Protein AF-A0A9D4DW93-F1 (afdb_monomer_lite)

Foldseek 3Di:
DPPPPPPDLVVVQDPVRLVCLQLLAQDDLLVSQDDPPPPQPQPFDDDPPDTDTDRDDDDRGDDQALVSVVNSLVSSLSSHCVNVVVLNVLSVLLNVVLVVCRVPPNCSVQVVNVVSNVVSVDVDRSNPPPPVCVCVSPDD

Sequence (140 aa):
MKVGLFSTVHTLIDLKMRKAMLNKEYIDLSRLIFDHQTTETTVIKHSENQTTTSLKKSAPKSITNIITWCRAFQRFADVYVSKYPEEASDLFHYMSIIEDLAQNSPNWVTYDIKFRQLKAQQPLDWGTPSHRDIPVLLSN

Secondary structure (DSSP, 8-state):
--------HHHHS-HHHHHHHHTT----GGGG---TT-----EEEEETTEEEEE---PPPP---SHHHHHHHHHHHHHHHHTT-GGGHHHHHHHHHHHHHHHHH-TTHHHHHHHHHHHHHHS---TT---TTTHHHHH--

pLDDT: mean 75.15, std 20.96, range [33.38, 95.75]

Radius of gyration: 18.22 Å; chains: 1; bounding box: 45×38×54 Å

Structure (mmCIF, N/CA/C/O backbone):
data_AF-A0A9D4DW93-F1
#
_entry.id   AF-A0A9D4DW93-F1
#
loop_
_atom_site.group_PDB
_atom_site.id
_atom_site.type_symbol
_atom_site.label_atom_id
_atom_site.label_alt_id
_atom_site.label_comp_id
_atom_site.label_asym_id
_atom_site.label_entity_id
_atom_site.label_seq_id
_atom_site.pdbx_PDB_ins_code
_atom_site.Cartn_x
_atom_site.Cartn_y
_atom_site.Cartn_z
_atom_site.occupancy
_atom_site.B_iso_or_equiv
_atom_site.auth_seq_id
_atom_site.auth_comp_id
_atom_site.auth_asym_id
_atom_site.auth_atom_id
_atom_site.pdbx_PDB_model_num
ATOM 1 N N . MET A 1 1 ? 6.330 -26.781 23.992 1.00 34.78 1 MET A N 1
ATOM 2 C CA . MET A 1 1 ? 6.596 -26.016 22.752 1.00 34.78 1 MET A CA 1
ATOM 3 C C . MET A 1 1 ? 6.343 -24.543 23.033 1.00 34.78 1 MET A C 1
ATOM 5 O O . MET A 1 1 ? 5.226 -24.204 23.397 1.00 34.78 1 MET A O 1
ATOM 9 N N . LYS A 1 2 ? 7.358 -23.676 22.933 1.00 33.38 2 LYS A N 1
ATOM 10 C CA . LYS A 1 2 ? 7.131 -22.224 22.896 1.00 33.38 2 LYS A CA 1
ATOM 11 C C . LYS A 1 2 ? 6.606 -21.904 21.499 1.00 33.38 2 LYS A C 1
ATOM 13 O O . LYS A 1 2 ? 7.378 -21.919 20.547 1.00 33.38 2 LYS A O 1
ATOM 18 N N . VAL A 1 3 ? 5.301 -21.687 21.373 1.00 37.50 3 VAL A N 1
ATOM 19 C CA . VAL A 1 3 ? 4.747 -20.968 20.221 1.00 37.50 3 VAL A CA 1
ATOM 20 C C . VAL A 1 3 ? 5.415 -19.597 20.223 1.00 37.50 3 VAL A C 1
ATOM 22 O O . VAL A 1 3 ? 5.209 -18.806 21.142 1.00 37.50 3 VAL A O 1
ATOM 25 N N . GLY A 1 4 ? 6.322 -19.365 19.273 1.00 39.06 4 GLY A N 1
ATOM 26 C CA . GLY A 1 4 ? 6.885 -18.038 19.064 1.00 39.06 4 GLY A CA 1
ATOM 27 C C . GLY A 1 4 ? 5.729 -17.079 18.813 1.00 39.06 4 GLY A C 1
ATOM 28 O O . GLY A 1 4 ? 4.829 -17.409 18.044 1.00 39.06 4 GLY A O 1
ATOM 29 N N . LEU A 1 5 ? 5.720 -15.935 19.502 1.00 41.41 5 LEU A N 1
ATOM 30 C CA . LEU A 1 5 ? 4.783 -14.854 19.216 1.00 41.41 5 LEU A CA 1
ATOM 31 C C . LEU A 1 5 ? 4.874 -14.562 17.713 1.00 41.41 5 LEU A C 1
ATOM 33 O O . LEU A 1 5 ? 5.859 -13.983 17.254 1.00 41.41 5 LEU A O 1
ATOM 37 N N . PHE A 1 6 ? 3.860 -14.950 16.940 1.00 42.00 6 PHE A N 1
ATOM 38 C CA . PHE A 1 6 ? 3.610 -14.290 15.672 1.00 42.00 6 PHE A CA 1
ATOM 39 C C . PHE A 1 6 ? 3.275 -12.855 16.057 1.00 42.00 6 PHE A C 1
ATOM 41 O O . PHE A 1 6 ? 2.189 -12.581 16.558 1.00 42.00 6 PHE A O 1
ATOM 48 N N . SER A 1 7 ? 4.258 -11.961 15.954 1.00 48.31 7 SER A N 1
ATOM 49 C CA . SER A 1 7 ? 4.032 -10.532 16.121 1.00 48.31 7 SER A CA 1
ATOM 50 C C . SER A 1 7 ? 2.917 -10.151 15.156 1.00 48.31 7 SER A C 1
ATOM 52 O O . SER A 1 7 ? 3.135 -10.155 13.945 1.00 48.31 7 SER A O 1
ATOM 54 N N . THR A 1 8 ? 1.718 -9.879 15.674 1.00 57.94 8 THR A N 1
ATOM 55 C CA . THR A 1 8 ? 0.597 -9.400 14.867 1.00 57.94 8 THR A CA 1
ATOM 56 C C . THR A 1 8 ? 1.090 -8.191 14.083 1.00 57.94 8 THR A C 1
ATOM 58 O O . THR A 1 8 ? 1.694 -7.299 14.669 1.00 57.94 8 THR A O 1
ATOM 61 N N . VAL A 1 9 ? 0.875 -8.144 12.768 1.00 60.12 9 VAL A N 1
ATOM 62 C CA . VAL A 1 9 ? 1.380 -7.069 11.888 1.00 60.12 9 VAL A CA 1
ATOM 63 C C . VAL A 1 9 ? 1.079 -5.677 12.459 1.00 60.12 9 VAL A C 1
ATOM 65 O O . VAL A 1 9 ? 1.900 -4.762 12.371 1.00 60.12 9 VAL A O 1
ATOM 68 N N . HIS A 1 10 ? -0.058 -5.542 13.143 1.00 59.75 10 HIS A N 1
ATOM 69 C CA . HIS A 1 10 ? -0.460 -4.332 13.841 1.00 59.75 10 HIS A CA 1
ATOM 70 C C . HIS A 1 10 ? 0.558 -3.824 14.877 1.00 59.75 10 HIS A C 1
ATOM 72 O O . HIS A 1 10 ? 0.677 -2.612 15.007 1.00 59.75 10 HIS A O 1
ATOM 78 N N . THR A 1 11 ? 1.307 -4.668 15.598 1.00 65.12 11 THR A N 1
ATOM 79 C CA . THR A 1 11 ? 2.261 -4.210 16.634 1.00 65.12 11 THR A CA 1
ATOM 80 C C . THR A 1 11 ? 3.521 -3.570 16.055 1.00 65.12 11 THR A C 1
ATOM 82 O O . THR A 1 11 ? 4.150 -2.768 16.739 1.00 65.12 11 THR A O 1
ATOM 85 N N . LEU A 1 12 ? 3.867 -3.880 14.802 1.00 69.44 12 LEU A N 1
ATOM 86 C CA . LEU A 1 12 ? 5.049 -3.344 14.112 1.00 69.44 12 LEU A CA 1
ATOM 87 C C . LEU A 1 12 ? 4.781 -1.999 13.426 1.00 69.44 12 LEU A C 1
ATOM 89 O O . LEU A 1 12 ? 5.710 -1.263 13.104 1.00 69.44 12 LEU A O 1
ATOM 93 N N . ILE A 1 13 ? 3.509 -1.673 13.195 1.00 79.50 13 ILE A N 1
ATOM 94 C CA . ILE A 1 13 ? 3.080 -0.423 12.569 1.00 79.50 13 ILE A CA 1
ATOM 95 C C . ILE A 1 13 ? 2.667 0.542 13.678 1.00 79.50 13 ILE A C 1
ATOM 97 O O . ILE A 1 13 ? 1.767 0.235 14.457 1.00 79.50 13 ILE A O 1
ATOM 101 N N . ASP A 1 14 ? 3.290 1.719 13.755 1.00 82.25 14 ASP A N 1
ATOM 102 C CA . ASP A 1 14 ? 2.968 2.700 14.793 1.00 82.25 14 ASP A CA 1
ATOM 103 C C . ASP A 1 14 ? 1.507 3.193 14.715 1.00 82.25 14 ASP A C 1
ATOM 105 O O . ASP A 1 14 ? 0.857 3.175 13.666 1.00 82.25 14 ASP A O 1
ATOM 109 N N . LEU A 1 15 ? 0.962 3.650 15.850 1.00 83.06 15 LEU A N 1
ATOM 110 C CA . LEU A 1 15 ? -0.451 4.030 15.955 1.00 83.06 15 LEU A CA 1
ATOM 111 C C . LEU A 1 15 ? -0.840 5.162 14.990 1.00 83.06 15 LEU A C 1
ATOM 113 O O . LEU A 1 15 ? -1.970 5.176 14.499 1.00 83.06 15 LEU A O 1
ATOM 117 N N . LYS A 1 16 ? 0.068 6.109 14.722 1.00 87.06 16 LYS A N 1
ATOM 118 C CA . LYS A 1 16 ? -0.199 7.227 13.809 1.00 87.06 16 LYS A CA 1
ATOM 119 C C . LYS A 1 16 ? -0.359 6.704 12.384 1.00 87.06 16 LYS A C 1
ATOM 121 O O . LYS A 1 16 ? -1.315 7.078 11.712 1.00 87.06 16 LYS A O 1
ATOM 126 N N . MET A 1 17 ? 0.525 5.805 11.963 1.00 86.88 17 MET A N 1
ATOM 127 C CA . MET A 1 17 ? 0.455 5.156 10.659 1.00 86.88 17 MET A CA 1
ATOM 128 C C . MET A 1 17 ? -0.835 4.348 10.487 1.00 86.88 17 MET A C 1
ATOM 130 O O . MET A 1 17 ? -1.513 4.494 9.473 1.00 86.88 17 MET A O 1
ATOM 134 N N . ARG A 1 18 ? -1.225 3.550 11.491 1.00 89.38 18 ARG A N 1
ATOM 135 C CA . ARG A 1 18 ? -2.485 2.787 11.429 1.00 89.38 18 ARG A CA 1
ATOM 136 C C . ARG A 1 18 ? -3.696 3.707 11.280 1.00 89.38 18 ARG A C 1
ATOM 138 O O . ARG A 1 18 ? -4.556 3.445 10.451 1.00 89.38 18 ARG A O 1
ATOM 145 N N . LYS A 1 19 ? -3.755 4.808 12.039 1.00 91.69 19 LYS A N 1
ATOM 146 C CA . LYS A 1 19 ? -4.846 5.791 11.913 1.00 91.69 19 LYS A CA 1
ATOM 147 C C . LYS A 1 19 ? -4.928 6.376 10.503 1.00 91.69 19 LYS A C 1
ATOM 149 O O . LYS A 1 19 ? -6.023 6.452 9.963 1.00 91.69 19 LYS A O 1
ATOM 154 N N . ALA A 1 20 ? -3.791 6.720 9.904 1.00 91.62 20 ALA A N 1
ATOM 155 C CA . ALA A 1 20 ? -3.742 7.250 8.546 1.00 91.62 20 ALA A CA 1
ATOM 156 C C . ALA A 1 20 ? -4.261 6.228 7.508 1.00 91.62 20 ALA A C 1
ATOM 158 O O . ALA A 1 20 ? -5.113 6.568 6.689 1.00 91.62 20 ALA A O 1
ATOM 159 N N . MET A 1 21 ? -3.862 4.949 7.614 1.00 93.19 21 MET A N 1
ATOM 160 C CA . MET A 1 21 ? -4.407 3.861 6.777 1.00 93.19 21 MET A CA 1
ATOM 161 C C . MET A 1 21 ? -5.933 3.761 6.890 1.00 93.19 21 MET A C 1
ATOM 163 O O . MET A 1 21 ? -6.641 3.704 5.888 1.00 93.19 21 MET A O 1
ATOM 167 N N . LEU A 1 22 ? -6.440 3.782 8.125 1.00 93.25 22 LEU A N 1
ATOM 168 C CA . LEU A 1 22 ? -7.868 3.683 8.423 1.00 93.25 22 LEU A CA 1
ATOM 169 C C . LEU A 1 22 ? -8.661 4.945 8.059 1.00 93.25 22 LEU A C 1
ATOM 171 O O . LEU A 1 22 ? -9.888 4.896 8.020 1.00 93.25 22 LEU A O 1
ATOM 175 N N . ASN A 1 23 ? -7.992 6.068 7.809 1.00 94.06 23 ASN A N 1
ATOM 176 C CA . ASN A 1 23 ? -8.601 7.311 7.336 1.00 94.06 23 ASN A CA 1
ATOM 177 C C . ASN A 1 23 ? -8.531 7.454 5.809 1.00 94.06 23 ASN A C 1
ATOM 179 O O . ASN A 1 23 ? -8.864 8.514 5.290 1.00 94.06 23 ASN A O 1
ATOM 183 N N . LYS A 1 24 ? -8.120 6.395 5.095 1.00 91.50 24 LYS A N 1
ATOM 184 C CA . LYS A 1 24 ? -7.928 6.389 3.636 1.00 91.50 24 LYS A CA 1
ATOM 185 C C . LYS A 1 24 ? -6.911 7.441 3.156 1.00 91.50 24 LYS A C 1
ATOM 187 O O . LYS A 1 24 ? -6.960 7.873 2.010 1.00 91.50 24 LYS A O 1
ATOM 192 N N . GLU A 1 25 ? -5.967 7.832 4.015 1.00 93.19 25 GLU A N 1
ATOM 193 C CA . GLU A 1 25 ? -4.865 8.717 3.635 1.00 93.19 25 GLU A CA 1
ATOM 194 C C . GLU A 1 25 ? -3.841 7.965 2.773 1.00 93.19 25 GLU A C 1
ATOM 196 O O . GLU A 1 25 ? -3.670 6.747 2.884 1.00 93.19 25 GLU A O 1
ATOM 201 N N . TYR A 1 26 ? -3.104 8.699 1.936 1.00 93.38 26 TYR A N 1
ATOM 202 C CA . TYR A 1 26 ? -2.004 8.110 1.182 1.00 93.38 26 TYR A CA 1
ATOM 203 C C . TYR A 1 26 ? -0.873 7.679 2.125 1.00 93.38 26 TYR A C 1
ATOM 205 O O . TYR A 1 26 ? -0.310 8.489 2.864 1.00 93.38 26 TYR A O 1
ATOM 213 N N . ILE A 1 27 ? -0.490 6.404 2.036 1.00 92.56 27 ILE A N 1
ATOM 214 C CA . ILE A 1 27 ? 0.628 5.825 2.783 1.00 92.56 27 ILE A CA 1
ATOM 215 C C . ILE A 1 27 ? 1.712 5.379 1.816 1.00 92.56 27 ILE A C 1
ATOM 217 O O . ILE A 1 27 ? 1.459 4.609 0.894 1.00 92.56 27 ILE A O 1
ATOM 221 N N . ASP A 1 28 ? 2.950 5.795 2.056 1.00 91.50 28 ASP A N 1
ATOM 222 C CA . ASP A 1 28 ? 4.091 5.208 1.361 1.00 91.50 28 ASP A CA 1
ATOM 223 C C . ASP A 1 28 ? 4.351 3.782 1.883 1.00 91.50 28 ASP A C 1
ATOM 225 O O . ASP A 1 28 ? 4.782 3.594 3.025 1.00 91.50 28 ASP A O 1
ATOM 229 N N . LEU A 1 29 ? 4.092 2.777 1.036 1.00 92.31 29 LEU A N 1
ATOM 230 C CA . LEU A 1 29 ? 4.271 1.354 1.349 1.00 92.31 29 LEU A CA 1
ATOM 231 C C . LEU A 1 29 ? 5.722 1.004 1.691 1.00 92.31 29 LEU A C 1
ATOM 233 O O . LEU A 1 29 ? 5.961 0.029 2.403 1.00 92.31 29 LEU A O 1
ATOM 237 N N . SER A 1 30 ? 6.695 1.810 1.260 1.00 89.19 30 SER A N 1
ATOM 238 C CA . SER A 1 30 ? 8.097 1.614 1.620 1.00 89.19 30 SER A CA 1
ATOM 239 C C . SER A 1 30 ? 8.331 1.621 3.138 1.00 89.19 30 SER A C 1
ATOM 241 O O . SER A 1 30 ? 9.191 0.908 3.663 1.00 89.19 30 SER A O 1
ATOM 243 N N . ARG A 1 31 ? 7.484 2.361 3.868 1.00 87.50 31 ARG A N 1
ATOM 244 C CA . ARG A 1 31 ? 7.494 2.477 5.332 1.00 87.50 31 ARG A CA 1
ATOM 245 C C . ARG A 1 31 ? 6.971 1.226 6.032 1.00 87.50 31 ARG A C 1
ATOM 247 O O . ARG A 1 31 ? 7.102 1.116 7.246 1.00 87.50 31 ARG A O 1
ATOM 254 N N . LEU A 1 32 ? 6.390 0.295 5.279 1.00 88.69 32 LEU A N 1
ATOM 255 C CA . LEU A 1 32 ? 5.866 -0.977 5.770 1.00 88.69 32 LEU A CA 1
ATOM 256 C C . LEU A 1 32 ? 6.813 -2.137 5.476 1.00 88.69 32 LEU A C 1
ATOM 258 O O . LEU A 1 32 ? 6.424 -3.289 5.651 1.00 88.69 32 LEU A O 1
ATOM 262 N N . ILE A 1 33 ? 8.046 -1.875 5.030 1.00 86.06 33 ILE A N 1
ATOM 263 C CA . ILE A 1 33 ? 9.057 -2.904 4.773 1.00 86.06 33 ILE A CA 1
ATOM 264 C C . ILE A 1 33 ? 9.876 -3.161 6.051 1.00 86.06 33 ILE A C 1
ATOM 266 O O . ILE A 1 33 ? 10.968 -2.632 6.254 1.00 86.06 33 ILE A O 1
ATOM 270 N N . PHE A 1 34 ? 9.372 -4.033 6.920 1.00 77.25 34 PHE A N 1
ATOM 271 C CA . PHE A 1 34 ? 10.129 -4.561 8.059 1.00 77.25 34 PHE A CA 1
ATOM 272 C C . PHE A 1 34 ? 11.051 -5.694 7.603 1.00 77.25 34 PHE A C 1
ATOM 274 O O . PHE A 1 34 ? 10.569 -6.647 6.981 1.00 77.25 34 PHE A O 1
ATOM 281 N N . ASP A 1 35 ? 12.346 -5.611 7.928 1.00 60.44 35 ASP A N 1
ATOM 282 C CA . ASP A 1 35 ? 13.186 -6.813 7.928 1.00 60.44 35 ASP A CA 1
ATOM 283 C C . ASP A 1 35 ? 12.948 -7.566 9.229 1.00 60.44 35 ASP A C 1
ATOM 285 O O . ASP A 1 35 ? 12.853 -6.954 10.296 1.00 60.44 35 ASP A O 1
ATOM 289 N N . HIS A 1 36 ? 12.962 -8.895 9.154 1.00 50.09 36 HIS A N 1
ATOM 290 C CA . HIS A 1 36 ? 13.037 -9.768 10.331 1.00 50.09 36 HIS A CA 1
ATOM 291 C C . HIS A 1 36 ? 14.280 -9.484 11.204 1.00 50.09 36 HIS A C 1
ATOM 293 O O . HIS A 1 36 ? 14.336 -9.915 12.350 1.00 50.09 36 HIS A O 1
ATOM 299 N N . GLN A 1 37 ? 15.257 -8.751 10.654 1.00 42.00 37 GLN A N 1
ATOM 300 C CA . GLN A 1 37 ? 16.484 -8.280 11.297 1.00 42.00 37 GLN A CA 1
ATOM 301 C C . GLN A 1 37 ? 16.488 -6.768 11.551 1.00 42.00 37 GLN A C 1
ATOM 303 O O . GLN A 1 37 ? 17.554 -6.170 11.671 1.00 42.00 37 GLN A O 1
ATOM 308 N N . THR A 1 38 ? 15.328 -6.113 11.646 1.00 45.53 38 THR A N 1
ATOM 309 C CA . THR A 1 38 ? 15.300 -4.748 12.192 1.00 45.53 38 THR A CA 1
ATOM 310 C C . THR A 1 38 ? 15.487 -4.842 13.707 1.00 45.53 38 THR A C 1
ATOM 312 O O . THR A 1 38 ? 14.595 -4.536 14.488 1.00 45.53 38 THR A O 1
ATOM 315 N N . THR A 1 39 ? 16.653 -5.328 14.137 1.00 40.66 39 THR A N 1
ATOM 316 C CA . THR A 1 39 ? 17.196 -4.991 15.440 1.00 40.66 39 THR A CA 1
ATOM 317 C C . THR A 1 39 ? 17.325 -3.483 15.418 1.00 40.66 39 THR A C 1
ATOM 319 O O . THR A 1 39 ? 18.185 -2.942 14.715 1.00 40.66 39 THR A O 1
ATOM 322 N N . GLU A 1 40 ? 16.427 -2.798 16.121 1.00 44.12 40 GLU A N 1
ATOM 323 C CA . GLU A 1 40 ? 16.665 -1.437 16.568 1.00 44.12 40 GLU A CA 1
ATOM 324 C C . GLU A 1 40 ? 18.102 -1.407 17.080 1.00 44.12 40 GLU A C 1
ATOM 326 O O . GLU A 1 40 ? 18.425 -2.019 18.096 1.00 44.12 40 GLU A O 1
ATOM 331 N N . THR A 1 41 ? 19.019 -0.810 16.319 1.00 42.56 41 THR A N 1
ATOM 332 C CA . THR A 1 41 ? 20.389 -0.687 16.793 1.00 42.56 41 THR A CA 1
ATOM 333 C C . THR A 1 41 ? 20.328 0.397 17.848 1.00 42.56 41 THR A C 1
ATOM 335 O O . THR A 1 41 ? 20.392 1.588 17.538 1.00 42.56 41 THR A O 1
ATOM 338 N N . THR A 1 42 ? 20.090 -0.007 19.093 1.00 41.50 42 THR A N 1
ATOM 339 C CA . THR A 1 42 ? 20.123 0.879 20.244 1.00 41.50 42 THR A CA 1
ATOM 340 C C . THR A 1 42 ? 21.555 1.379 20.358 1.00 41.50 42 THR A C 1
ATOM 342 O O . THR A 1 42 ? 22.440 0.694 20.861 1.00 41.50 42 THR A O 1
ATOM 345 N N . VAL A 1 43 ? 21.822 2.572 19.829 1.00 44.25 43 VAL A N 1
ATOM 346 C CA . VAL A 1 43 ? 23.091 3.244 20.086 1.00 44.25 43 VAL A CA 1
ATOM 347 C C . VAL A 1 43 ? 22.996 3.790 21.503 1.00 44.25 43 VAL A C 1
ATOM 349 O O . VAL A 1 43 ? 22.442 4.866 21.724 1.00 44.25 43 VAL A O 1
ATOM 352 N N . ILE A 1 44 ? 23.491 3.022 22.470 1.00 45.59 44 ILE A N 1
ATOM 353 C CA . ILE A 1 44 ? 23.658 3.494 23.842 1.00 45.59 44 ILE A CA 1
ATOM 354 C C . ILE A 1 44 ? 24.863 4.434 23.827 1.00 45.59 44 ILE A C 1
ATOM 356 O O . ILE A 1 44 ? 26.009 3.997 23.746 1.00 45.59 44 ILE A O 1
ATOM 360 N N . LYS A 1 45 ? 24.613 5.745 23.854 1.00 45.84 45 LYS A N 1
ATOM 361 C CA . LYS A 1 45 ? 25.661 6.719 24.163 1.00 45.84 45 LYS A CA 1
ATOM 362 C C . LYS A 1 45 ? 25.752 6.829 25.680 1.00 45.84 45 LYS A C 1
ATOM 364 O O . LYS A 1 45 ? 24.868 7.409 26.304 1.00 45.84 45 LYS A O 1
ATOM 369 N N . HIS A 1 46 ? 26.810 6.275 26.261 1.00 41.97 46 HIS A N 1
ATOM 370 C CA . HIS A 1 46 ? 27.170 6.572 27.642 1.00 41.97 46 HIS A CA 1
ATOM 371 C C . HIS A 1 46 ? 27.896 7.919 27.685 1.00 41.97 46 HIS A C 1
ATOM 373 O O . HIS A 1 46 ? 28.991 8.059 27.149 1.00 41.97 46 HIS A O 1
ATOM 379 N N . SER A 1 47 ? 27.262 8.911 28.308 1.00 47.47 47 SE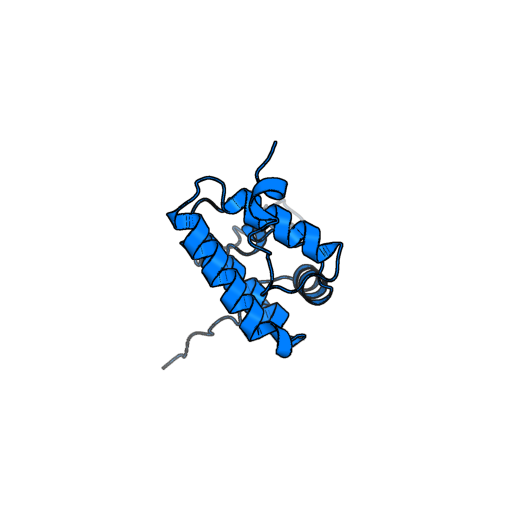R A N 1
ATOM 380 C CA . SER A 1 47 ? 27.906 10.128 28.805 1.00 47.47 47 SER A CA 1
ATOM 381 C C . SER A 1 47 ? 27.703 10.141 30.314 1.00 47.47 47 SER A C 1
ATOM 383 O O . SER A 1 47 ? 26.616 9.779 30.765 1.00 47.47 47 SER A O 1
ATOM 385 N N . GLU A 1 48 ? 28.720 10.549 31.075 1.00 53.84 48 GLU A N 1
ATOM 386 C CA . GLU A 1 48 ? 28.896 10.314 32.524 1.00 53.84 48 GLU A CA 1
ATOM 387 C C . GLU A 1 48 ? 27.736 10.692 33.465 1.00 53.84 48 GLU A C 1
ATOM 389 O O . GLU A 1 48 ? 27.833 10.383 34.640 1.00 53.84 48 GLU A O 1
ATOM 394 N N . ASN A 1 49 ? 26.618 11.268 33.007 1.00 51.22 49 ASN A N 1
ATOM 395 C CA . ASN A 1 49 ? 25.434 11.477 33.849 1.00 51.22 49 ASN A CA 1
ATOM 396 C C . ASN A 1 49 ? 24.064 11.352 33.151 1.00 51.22 49 ASN A C 1
ATOM 398 O O . ASN A 1 49 ? 23.052 11.634 33.788 1.00 51.22 49 ASN A O 1
ATOM 402 N N . GLN A 1 50 ? 23.968 10.936 31.879 1.00 45.25 50 GLN A N 1
ATOM 403 C CA . GLN A 1 50 ? 22.666 10.772 31.204 1.00 45.25 50 GLN A CA 1
ATOM 404 C C . GLN A 1 50 ? 22.708 9.666 30.141 1.00 45.25 50 GLN A C 1
ATOM 406 O O . GLN A 1 50 ? 23.504 9.715 29.204 1.00 45.25 50 GLN A O 1
ATOM 411 N N . THR A 1 51 ? 21.805 8.686 30.257 1.00 40.53 51 THR A N 1
ATOM 412 C CA . THR A 1 51 ? 21.555 7.696 29.197 1.00 40.53 51 THR A CA 1
ATOM 413 C C . THR A 1 51 ? 20.510 8.275 28.252 1.00 40.53 51 THR A C 1
ATOM 415 O O . THR A 1 51 ? 19.360 8.453 28.643 1.00 40.53 51 THR A O 1
ATOM 418 N N . THR A 1 52 ? 20.892 8.581 27.012 1.00 41.44 52 THR A N 1
ATOM 419 C CA . THR A 1 52 ? 19.942 9.007 25.973 1.00 41.44 52 THR A CA 1
ATOM 420 C C . THR A 1 52 ? 19.805 7.905 24.927 1.00 41.44 52 THR A C 1
ATOM 422 O O . THR A 1 52 ? 20.742 7.588 24.195 1.00 41.44 52 THR A O 1
ATOM 425 N N . THR A 1 53 ? 18.629 7.284 24.860 1.00 39.94 53 THR A N 1
ATOM 426 C CA . THR A 1 53 ? 18.261 6.330 23.810 1.00 39.94 53 THR A CA 1
ATOM 427 C C . THR A 1 53 ? 17.741 7.100 22.601 1.00 39.94 53 THR A C 1
ATOM 429 O O . THR A 1 53 ? 16.693 7.736 22.651 1.00 39.94 53 THR A O 1
ATOM 432 N N . SER A 1 54 ? 18.478 7.063 21.491 1.00 43.44 54 SER A N 1
ATOM 433 C CA . SER A 1 54 ? 18.011 7.597 20.207 1.00 43.44 54 SER A CA 1
ATOM 434 C C . SER A 1 54 ? 17.785 6.459 19.222 1.00 43.44 54 SER A C 1
ATOM 436 O O . SER A 1 54 ? 18.728 5.789 18.803 1.00 43.44 54 SER A O 1
ATOM 438 N N . LEU A 1 55 ? 16.525 6.262 18.833 1.00 43.91 55 LEU A N 1
ATOM 439 C CA . LEU A 1 55 ? 16.136 5.379 17.737 1.00 43.91 55 LEU A CA 1
ATOM 440 C C . LEU A 1 55 ? 16.631 5.995 16.422 1.00 43.91 55 LEU A C 1
ATOM 442 O O . LEU A 1 55 ? 16.125 7.028 15.975 1.00 43.91 55 LEU A O 1
ATOM 446 N N . LYS A 1 56 ? 17.642 5.387 15.792 1.00 43.22 56 LYS A N 1
ATOM 447 C CA . LYS A 1 56 ? 18.042 5.772 14.433 1.00 43.22 56 LYS A CA 1
ATOM 448 C C . LYS A 1 56 ? 16.942 5.333 13.470 1.00 43.22 56 LYS A C 1
ATOM 450 O O . LYS A 1 56 ? 16.695 4.141 13.316 1.00 43.22 56 LYS A O 1
ATOM 455 N N . LYS A 1 57 ? 16.301 6.296 12.802 1.00 47.44 57 LYS A N 1
ATOM 456 C CA . LYS A 1 57 ? 15.432 6.015 11.654 1.00 47.44 57 LYS A CA 1
ATOM 457 C C . LYS A 1 57 ? 16.287 5.338 10.583 1.00 47.44 57 LYS A C 1
ATOM 459 O O . LYS A 1 57 ? 17.229 5.951 10.085 1.00 47.44 57 LYS A O 1
ATOM 464 N N . SER A 1 58 ? 15.991 4.079 10.266 1.00 54.59 58 SER A N 1
ATOM 465 C CA . SER A 1 58 ? 16.579 3.413 9.105 1.00 54.59 58 SER A CA 1
ATOM 466 C C . SER A 1 58 ? 16.298 4.246 7.856 1.00 54.59 58 SER A C 1
ATOM 468 O O . SER A 1 58 ? 15.223 4.845 7.748 1.00 54.59 58 SER A O 1
ATOM 470 N N . ALA A 1 59 ? 17.252 4.289 6.925 1.00 54.59 59 ALA A N 1
ATOM 471 C CA . ALA A 1 59 ? 17.050 4.943 5.637 1.00 54.59 59 ALA A CA 1
ATOM 472 C C . ALA A 1 59 ? 15.748 4.441 4.976 1.00 54.59 59 ALA A C 1
ATOM 474 O O . ALA A 1 59 ? 15.386 3.273 5.170 1.00 54.59 59 ALA A O 1
ATOM 475 N N . PRO A 1 60 ? 15.030 5.303 4.233 1.00 57.81 60 PRO A N 1
ATOM 476 C CA . PRO A 1 60 ? 13.829 4.885 3.526 1.00 57.81 60 PRO A CA 1
ATOM 477 C C . PRO A 1 60 ? 14.187 3.730 2.589 1.00 57.81 60 PRO A C 1
ATOM 479 O O . PRO A 1 60 ? 15.074 3.849 1.743 1.00 57.81 60 PRO A O 1
ATOM 482 N N . LYS A 1 61 ? 13.531 2.584 2.786 1.00 75.56 61 LYS A N 1
ATOM 483 C CA . LYS A 1 61 ? 13.645 1.448 1.869 1.00 75.56 61 LYS A CA 1
ATOM 484 C C . LYS A 1 61 ? 12.959 1.823 0.556 1.00 75.56 61 LYS A C 1
ATOM 486 O O . LYS A 1 61 ? 12.082 2.675 0.549 1.00 75.56 61 LYS A O 1
ATOM 491 N N . SER A 1 62 ? 13.346 1.211 -0.555 1.00 82.19 62 SER A N 1
ATOM 492 C CA . SER A 1 62 ? 12.670 1.401 -1.841 1.00 82.19 62 SER A CA 1
ATOM 493 C C . SER A 1 62 ? 11.985 0.110 -2.274 1.00 82.19 62 SER A C 1
ATOM 495 O O . SER A 1 62 ? 12.479 -0.995 -2.037 1.00 82.19 62 SER A O 1
ATOM 497 N N . ILE A 1 63 ? 10.816 0.246 -2.899 1.00 88.88 63 ILE A N 1
ATOM 498 C CA . ILE A 1 63 ? 10.128 -0.875 -3.534 1.00 88.88 63 ILE A CA 1
ATOM 499 C C . ILE A 1 63 ? 10.719 -1.034 -4.932 1.00 88.88 63 ILE A C 1
ATOM 501 O O . ILE A 1 63 ? 10.457 -0.226 -5.815 1.00 88.88 63 ILE A O 1
ATOM 505 N N . THR A 1 64 ? 11.546 -2.061 -5.110 1.00 85.38 64 THR A N 1
ATOM 506 C CA . THR A 1 64 ? 12.242 -2.336 -6.379 1.00 85.38 64 THR A CA 1
ATOM 507 C C . THR A 1 64 ? 11.723 -3.573 -7.103 1.00 85.38 64 THR A C 1
ATOM 509 O O . THR A 1 64 ? 12.081 -3.803 -8.251 1.00 85.38 64 THR A O 1
ATOM 512 N N . ASN A 1 65 ? 10.902 -4.393 -6.444 1.00 91.56 65 ASN A N 1
ATOM 513 C CA . ASN A 1 65 ? 10.365 -5.623 -7.012 1.00 91.56 65 ASN A CA 1
ATOM 514 C C . ASN A 1 65 ? 8.968 -5.927 -6.458 1.00 91.56 65 ASN A C 1
ATOM 516 O O . ASN A 1 65 ? 8.606 -5.474 -5.366 1.00 91.56 65 ASN A O 1
ATOM 520 N N . ILE A 1 66 ? 8.221 -6.733 -7.214 1.00 94.75 66 ILE A N 1
ATOM 521 C CA . ILE A 1 66 ? 6.834 -7.086 -6.906 1.00 94.75 66 ILE A CA 1
ATOM 522 C C . ILE A 1 66 ? 6.700 -7.826 -5.570 1.00 94.75 66 ILE A C 1
ATOM 524 O O . ILE A 1 66 ? 5.802 -7.525 -4.799 1.00 94.75 66 ILE A O 1
ATOM 528 N N . ILE A 1 67 ? 7.644 -8.699 -5.204 1.00 93.38 67 ILE A N 1
ATOM 529 C CA . ILE A 1 67 ? 7.577 -9.471 -3.950 1.00 93.38 67 ILE A CA 1
ATOM 530 C C . ILE A 1 67 ? 7.639 -8.544 -2.727 1.00 93.38 67 ILE A C 1
ATOM 532 O O . ILE A 1 67 ? 6.875 -8.706 -1.770 1.00 93.38 67 ILE A O 1
ATOM 536 N N . THR A 1 68 ? 8.542 -7.561 -2.740 1.00 92.06 68 THR A N 1
ATOM 537 C CA . THR A 1 68 ? 8.642 -6.551 -1.677 1.00 92.06 68 THR A CA 1
ATOM 538 C C . THR A 1 68 ? 7.372 -5.708 -1.601 1.00 92.06 68 THR A C 1
ATOM 540 O O . THR A 1 68 ? 6.896 -5.433 -0.497 1.00 92.06 68 THR A O 1
ATOM 543 N N . TRP A 1 69 ? 6.806 -5.336 -2.753 1.00 95.19 69 TRP A N 1
ATOM 544 C CA . TRP A 1 69 ? 5.540 -4.611 -2.814 1.00 95.19 69 TRP A CA 1
ATOM 545 C C . TRP A 1 69 ? 4.389 -5.432 -2.228 1.00 95.19 69 TRP A C 1
ATOM 547 O O . TRP A 1 69 ? 3.736 -4.947 -1.309 1.00 95.19 69 TRP A O 1
ATOM 557 N N . CYS A 1 70 ? 4.209 -6.690 -2.647 1.00 94.81 70 CYS A N 1
ATOM 558 C CA . CYS A 1 70 ? 3.147 -7.573 -2.156 1.00 94.81 70 CYS A CA 1
ATOM 559 C C . CYS A 1 70 ? 3.200 -7.707 -0.631 1.00 94.81 70 CYS A C 1
ATOM 561 O O . CYS A 1 70 ? 2.184 -7.559 0.040 1.00 94.81 70 CYS A O 1
ATOM 563 N N . ARG A 1 71 ? 4.393 -7.891 -0.051 1.00 91.81 71 ARG A N 1
ATOM 564 C CA . ARG A 1 71 ? 4.561 -7.962 1.412 1.00 91.81 71 ARG A CA 1
ATOM 565 C C . ARG A 1 71 ? 4.160 -6.668 2.119 1.00 91.81 71 ARG A C 1
ATOM 567 O O . ARG A 1 71 ? 3.551 -6.717 3.185 1.00 91.81 71 ARG A O 1
ATOM 574 N N . ALA A 1 72 ? 4.533 -5.514 1.570 1.00 92.50 72 ALA A N 1
ATOM 575 C CA . ALA A 1 72 ? 4.158 -4.222 2.136 1.00 92.50 72 ALA A CA 1
ATOM 576 C C . ALA A 1 72 ? 2.649 -3.963 1.992 1.00 92.50 72 ALA A C 1
ATOM 578 O O . ALA A 1 72 ? 2.005 -3.515 2.941 1.00 92.50 72 ALA A O 1
ATOM 579 N N . PHE A 1 73 ? 2.083 -4.301 0.835 1.00 95.12 73 PHE A N 1
ATOM 580 C CA . PHE A 1 73 ? 0.668 -4.138 0.535 1.00 95.12 73 PHE A CA 1
ATOM 581 C C . PHE A 1 73 ? -0.211 -5.056 1.387 1.00 95.12 73 PHE A C 1
ATOM 583 O O . PHE A 1 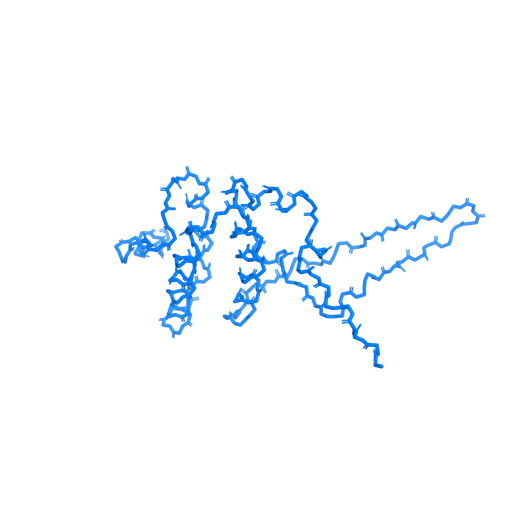73 ? -1.193 -4.593 1.949 1.00 95.12 73 PHE A O 1
ATOM 590 N N . GLN A 1 74 ? 0.176 -6.314 1.600 1.00 93.81 74 GLN A N 1
ATOM 591 C CA . GLN A 1 74 ? -0.522 -7.234 2.507 1.00 93.81 74 GLN A CA 1
ATOM 592 C C . GLN A 1 74 ? -0.604 -6.684 3.935 1.00 93.81 74 GLN A C 1
ATOM 594 O O . GLN A 1 74 ? -1.641 -6.791 4.581 1.00 93.81 74 GLN A O 1
ATOM 599 N N . ARG A 1 75 ? 0.467 -6.045 4.425 1.00 91.56 75 ARG A N 1
ATOM 600 C CA . ARG A 1 75 ? 0.479 -5.4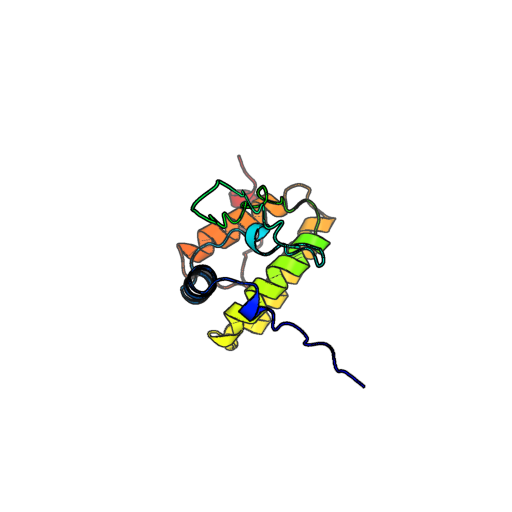04 5.752 1.00 91.56 75 ARG A CA 1
ATOM 601 C C . ARG A 1 75 ? -0.466 -4.207 5.819 1.00 91.56 75 ARG A C 1
ATOM 603 O O . ARG A 1 75 ? -1.121 -3.999 6.835 1.00 91.56 75 ARG A O 1
ATOM 610 N N . PHE A 1 76 ? -0.520 -3.420 4.747 1.00 94.50 76 PHE A N 1
ATOM 611 C CA . PHE A 1 76 ? -1.503 -2.352 4.604 1.00 94.50 76 PHE A CA 1
ATOM 612 C C . PHE A 1 76 ? -2.931 -2.919 4.592 1.00 94.50 76 PHE A C 1
ATOM 614 O O . PHE A 1 76 ? -3.763 -2.461 5.371 1.00 94.50 76 PHE A O 1
ATOM 621 N N . ALA A 1 77 ? -3.189 -3.934 3.764 1.00 94.31 77 ALA A N 1
ATOM 622 C CA . ALA A 1 77 ? -4.496 -4.556 3.592 1.00 94.31 77 ALA A CA 1
ATOM 623 C C . ALA A 1 77 ? -5.016 -5.152 4.903 1.00 94.31 77 ALA A C 1
ATOM 625 O O . ALA A 1 77 ? -6.147 -4.867 5.267 1.00 94.31 77 ALA A O 1
ATOM 626 N N . ASP A 1 78 ? -4.179 -5.872 5.654 1.00 92.69 78 ASP A N 1
ATOM 627 C CA . ASP A 1 78 ? -4.512 -6.439 6.970 1.00 92.69 78 ASP A CA 1
ATOM 628 C C . ASP A 1 78 ? -5.023 -5.375 7.960 1.00 92.69 78 ASP A C 1
ATOM 630 O O . ASP A 1 78 ? -6.033 -5.559 8.638 1.00 92.69 78 ASP A O 1
ATOM 634 N N . VAL A 1 79 ? -4.379 -4.201 8.001 1.00 92.56 79 VAL A N 1
ATOM 635 C CA . VAL A 1 79 ? -4.871 -3.069 8.803 1.00 92.56 79 VAL A CA 1
ATOM 636 C C . VAL A 1 79 ? -6.147 -2.488 8.195 1.00 92.56 79 VAL A C 1
ATOM 638 O O . VAL A 1 79 ? -7.094 -2.209 8.922 1.00 92.56 79 VAL A O 1
ATOM 641 N N . TYR A 1 80 ? -6.193 -2.291 6.881 1.00 94.19 80 TYR A N 1
ATOM 642 C CA . TYR A 1 80 ? -7.299 -1.624 6.197 1.00 94.19 80 TYR A CA 1
ATOM 643 C C . TYR A 1 80 ? -8.627 -2.382 6.333 1.00 94.19 80 TYR A C 1
ATOM 645 O O . TYR A 1 80 ? -9.641 -1.797 6.723 1.00 94.19 80 TYR A O 1
ATOM 653 N N . VAL A 1 81 ? -8.614 -3.696 6.095 1.00 95.69 81 VAL A N 1
ATOM 654 C CA . VAL A 1 81 ? -9.815 -4.547 6.141 1.00 95.69 81 VAL A CA 1
ATOM 655 C C . VAL A 1 81 ? -10.371 -4.719 7.552 1.00 95.69 81 VAL A C 1
ATOM 657 O O . VAL A 1 81 ? -11.532 -5.082 7.703 1.00 95.69 81 VAL A O 1
ATOM 660 N N . SER A 1 82 ? -9.596 -4.389 8.594 1.00 93.06 82 SER A N 1
ATOM 661 C CA . SER A 1 82 ? -10.115 -4.348 9.969 1.00 93.06 82 SER A CA 1
ATOM 662 C C . SER A 1 82 ? -11.228 -3.307 10.160 1.00 93.06 82 SER A C 1
ATOM 664 O O . SER A 1 82 ? -12.046 -3.446 11.068 1.00 93.06 82 SER A O 1
ATOM 666 N N . LYS A 1 83 ? -11.273 -2.274 9.303 1.00 94.69 83 LYS A N 1
ATOM 667 C CA . LYS A 1 83 ? -12.317 -1.237 9.290 1.00 94.69 83 LYS A CA 1
ATOM 668 C C . LYS A 1 83 ? -13.219 -1.301 8.058 1.00 94.69 83 LYS A C 1
ATOM 670 O O . LYS A 1 83 ? -14.379 -0.924 8.175 1.00 94.69 83 LYS A O 1
ATOM 675 N N . TYR A 1 84 ? -12.690 -1.752 6.921 1.00 94.62 84 TYR A N 1
ATOM 676 C CA . TYR A 1 84 ? -13.392 -1.814 5.634 1.00 94.62 84 TYR A CA 1
ATOM 677 C C . TYR A 1 84 ? -13.387 -3.247 5.074 1.00 94.62 84 TYR A C 1
ATOM 679 O O . TYR A 1 84 ? -12.752 -3.505 4.046 1.00 94.62 84 TYR A O 1
ATOM 687 N N . PRO A 1 85 ? -14.002 -4.224 5.768 1.00 95.75 85 PRO A N 1
ATOM 688 C CA . PRO A 1 85 ? -14.008 -5.619 5.326 1.00 95.75 85 PRO A CA 1
ATOM 689 C C . PRO A 1 85 ? -14.697 -5.812 3.967 1.00 95.75 85 PRO A C 1
ATOM 691 O O . PRO A 1 85 ? -14.344 -6.729 3.229 1.00 95.75 85 PRO A O 1
ATOM 694 N N . GLU A 1 86 ? -15.641 -4.941 3.610 1.00 94.56 86 GLU A N 1
ATOM 695 C CA . GLU A 1 86 ? -16.333 -4.935 2.322 1.00 94.56 86 GLU A CA 1
ATOM 696 C C . GLU A 1 86 ? -15.398 -4.667 1.131 1.00 94.56 86 GLU A C 1
ATOM 698 O O . GLU A 1 86 ? -15.646 -5.176 0.043 1.00 94.56 86 GLU A O 1
ATOM 703 N N . GLU A 1 87 ? -14.284 -3.953 1.340 1.00 94.12 87 GLU A N 1
ATOM 704 C CA . GLU A 1 87 ? -13.298 -3.638 0.293 1.00 94.12 87 GLU A CA 1
ATOM 705 C C . GLU A 1 87 ? -12.240 -4.750 0.115 1.00 94.12 87 GLU A C 1
ATOM 707 O O . GLU A 1 87 ? -11.335 -4.624 -0.711 1.00 94.12 87 GLU A O 1
ATOM 712 N N . ALA A 1 88 ? -12.314 -5.853 0.875 1.00 94.19 88 ALA A N 1
ATOM 713 C CA . ALA A 1 88 ? -11.291 -6.904 0.853 1.00 94.19 88 ALA A CA 1
ATOM 714 C C . ALA A 1 88 ? -11.128 -7.553 -0.532 1.00 94.19 88 ALA A C 1
ATOM 716 O O . ALA A 1 88 ? -10.003 -7.736 -0.996 1.00 94.19 88 ALA A O 1
ATOM 717 N N . SER A 1 89 ? -12.237 -7.872 -1.209 1.00 93.75 89 SER A N 1
ATOM 718 C CA . SER A 1 89 ? -12.206 -8.446 -2.563 1.00 93.75 89 SER A CA 1
ATOM 719 C C . SER A 1 89 ? -11.539 -7.495 -3.559 1.00 93.75 89 SER A C 1
ATOM 721 O O . SER A 1 89 ? -10.709 -7.911 -4.368 1.00 93.75 89 SER A O 1
ATOM 723 N N . ASP A 1 90 ? -11.848 -6.204 -3.461 1.00 92.56 90 ASP A N 1
ATOM 724 C CA . ASP A 1 90 ? -11.319 -5.191 -4.369 1.00 92.56 90 ASP A CA 1
ATOM 725 C C . ASP A 1 90 ? -9.823 -4.940 -4.141 1.00 92.56 90 ASP A C 1
ATOM 727 O O . ASP A 1 90 ? -9.083 -4.708 -5.095 1.00 92.56 90 ASP A O 1
ATOM 731 N N . LEU A 1 91 ? -9.345 -5.045 -2.895 1.00 94.44 91 LEU A N 1
ATOM 732 C CA . LEU A 1 91 ? -7.913 -5.008 -2.579 1.00 94.44 91 LEU A CA 1
ATOM 733 C C . LEU A 1 91 ? -7.151 -6.168 -3.232 1.00 94.44 91 LEU A C 1
ATOM 735 O O . LEU A 1 91 ? -6.049 -5.959 -3.741 1.00 94.44 91 LEU A O 1
ATOM 739 N N . PHE A 1 92 ? -7.720 -7.378 -3.239 1.00 94.06 92 PHE A N 1
ATOM 740 C CA . PHE A 1 92 ? -7.115 -8.517 -3.937 1.00 94.06 92 PHE A CA 1
ATOM 741 C C . PHE A 1 92 ? -7.147 -8.338 -5.455 1.00 94.06 92 PHE A C 1
ATOM 743 O O . PHE A 1 92 ? -6.162 -8.649 -6.118 1.00 94.06 92 PHE A O 1
ATOM 750 N N . HIS A 1 93 ? -8.224 -7.772 -6.003 1.00 92.12 93 HIS A N 1
ATOM 751 C CA . HIS A 1 93 ? -8.281 -7.437 -7.424 1.00 92.12 93 HIS A CA 1
ATOM 752 C C . HIS A 1 93 ? -7.200 -6.416 -7.809 1.00 92.12 93 HIS A C 1
ATOM 754 O O . HIS A 1 93 ? -6.470 -6.612 -8.780 1.00 92.12 93 HIS A O 1
ATOM 760 N N . TYR A 1 94 ? -7.032 -5.363 -7.004 1.00 94.31 94 TYR A N 1
ATOM 761 C CA . TYR A 1 94 ? -5.957 -4.389 -7.178 1.00 94.31 94 TYR A CA 1
ATOM 762 C C . TYR A 1 94 ? -4.570 -5.042 -7.118 1.00 94.31 94 TYR A C 1
ATOM 764 O O . TYR A 1 94 ? -3.706 -4.735 -7.937 1.00 94.31 94 TYR A O 1
ATOM 772 N N . MET A 1 95 ? -4.359 -5.976 -6.186 1.00 94.50 95 MET A N 1
ATOM 773 C CA . MET A 1 95 ? -3.116 -6.743 -6.090 1.00 94.50 95 MET A CA 1
ATOM 774 C C . MET A 1 95 ? -2.818 -7.506 -7.389 1.00 94.50 95 MET A C 1
ATOM 776 O O . MET A 1 95 ? -1.703 -7.394 -7.894 1.00 94.50 95 MET A O 1
ATOM 780 N N . SER A 1 96 ? -3.809 -8.188 -7.975 1.00 92.50 96 SER A N 1
ATOM 781 C CA . SER A 1 96 ? -3.656 -8.873 -9.268 1.00 92.50 96 SER A CA 1
ATOM 782 C C . SER A 1 96 ? -3.312 -7.912 -10.412 1.00 92.50 96 SER A C 1
ATOM 784 O O . SER A 1 96 ? -2.418 -8.204 -11.198 1.00 92.50 96 SER A O 1
ATOM 786 N N . ILE A 1 97 ? -3.939 -6.730 -10.467 1.00 91.12 97 ILE A N 1
ATOM 787 C CA . ILE A 1 97 ? -3.615 -5.702 -11.474 1.00 91.12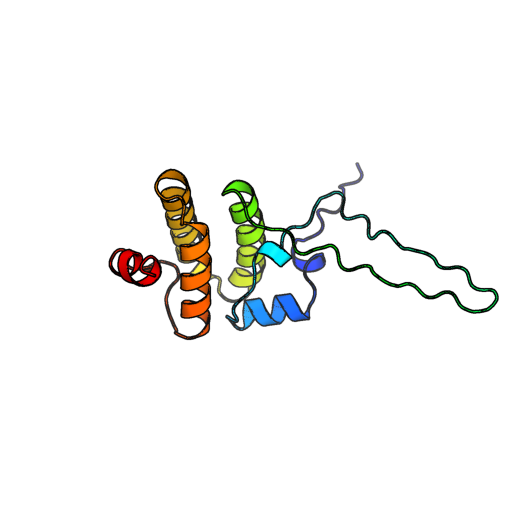 97 ILE A CA 1
ATOM 788 C C . ILE A 1 97 ? -2.147 -5.273 -11.374 1.00 91.12 97 ILE A C 1
ATOM 790 O O . ILE A 1 97 ? -1.462 -5.141 -12.389 1.00 91.12 97 ILE A O 1
ATOM 794 N N . ILE A 1 98 ? -1.644 -5.045 -10.158 1.00 93.12 98 ILE A N 1
ATOM 795 C CA . ILE A 1 98 ? -0.247 -4.646 -9.958 1.00 93.12 98 ILE A CA 1
ATOM 796 C C . ILE A 1 98 ? 0.719 -5.787 -10.294 1.00 93.12 98 ILE A C 1
ATOM 798 O O . ILE A 1 98 ? 1.774 -5.527 -10.871 1.00 93.12 98 ILE A O 1
ATOM 802 N N . GLU A 1 99 ? 0.369 -7.036 -9.985 1.00 93.75 99 GLU A N 1
ATOM 803 C CA . GLU A 1 99 ? 1.159 -8.209 -10.377 1.00 93.75 99 GLU A CA 1
ATOM 804 C C . GLU A 1 99 ? 1.255 -8.348 -11.903 1.00 93.75 99 GLU A C 1
ATOM 806 O O . GLU A 1 99 ? 2.362 -8.507 -12.426 1.00 93.75 99 GLU A O 1
ATOM 811 N N . ASP A 1 100 ? 0.140 -8.193 -12.620 1.00 90.69 100 ASP A N 1
ATOM 812 C CA . ASP A 1 100 ? 0.110 -8.197 -14.085 1.00 90.69 100 ASP A CA 1
ATOM 813 C C . ASP A 1 100 ? 0.936 -7.038 -14.664 1.00 90.69 100 ASP A C 1
ATOM 815 O O . ASP A 1 100 ? 1.745 -7.227 -15.577 1.00 90.69 100 ASP A O 1
ATOM 819 N N . LEU A 1 101 ? 0.800 -5.828 -14.112 1.00 90.12 101 LEU A N 1
ATOM 820 C CA . LEU A 1 101 ? 1.599 -4.679 -14.538 1.00 90.12 101 LEU A CA 1
ATOM 821 C C . LEU A 1 101 ? 3.089 -4.883 -14.268 1.00 90.12 101 LEU A C 1
ATOM 823 O O . LEU A 1 101 ? 3.902 -4.497 -15.102 1.00 90.12 101 LEU A O 1
ATOM 827 N N . ALA A 1 102 ? 3.468 -5.502 -13.152 1.00 92.25 102 ALA A N 1
ATOM 828 C CA . ALA A 1 102 ? 4.868 -5.752 -12.831 1.00 92.25 102 ALA A CA 1
ATOM 829 C C . ALA A 1 102 ? 5.540 -6.738 -13.796 1.00 92.25 102 ALA A C 1
ATOM 831 O O . ALA A 1 102 ? 6.752 -6.658 -13.999 1.00 92.25 102 ALA A O 1
ATOM 832 N N . GLN A 1 103 ? 4.768 -7.639 -14.409 1.00 90.69 103 GLN A N 1
ATOM 833 C CA . GLN A 1 103 ? 5.259 -8.540 -15.455 1.00 90.69 103 GLN A CA 1
ATOM 834 C C . GLN A 1 103 ? 5.390 -7.843 -16.815 1.00 90.69 103 GLN A C 1
ATOM 836 O O . GLN A 1 103 ? 6.282 -8.180 -17.591 1.00 90.69 103 GLN A O 1
ATOM 841 N N . ASN A 1 104 ? 4.517 -6.874 -17.104 1.00 87.50 104 ASN A N 1
ATOM 842 C CA . ASN A 1 104 ? 4.341 -6.331 -18.455 1.00 87.50 104 ASN A CA 1
ATOM 843 C C . ASN A 1 104 ? 4.831 -4.884 -18.641 1.00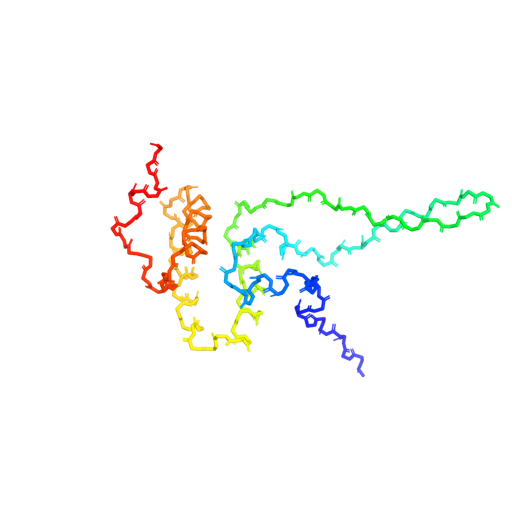 87.50 104 ASN A C 1
ATOM 845 O O . ASN A 1 104 ? 4.9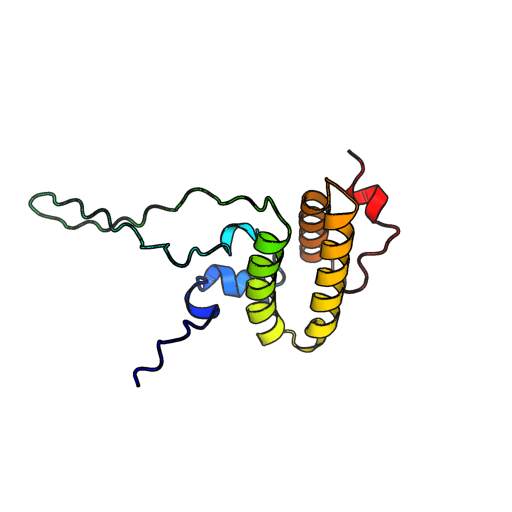55 -4.418 -19.772 1.00 87.50 104 ASN A O 1
ATOM 849 N N . SER A 1 105 ? 5.099 -4.147 -17.562 1.00 85.81 105 SER A N 1
ATOM 850 C CA . SER A 1 105 ? 5.430 -2.721 -17.603 1.00 85.81 105 SER A CA 1
ATOM 851 C C . SER A 1 105 ? 6.542 -2.377 -16.614 1.00 85.81 105 SER A C 1
ATOM 853 O O . SER A 1 105 ? 6.388 -2.628 -15.424 1.00 85.81 105 SER A O 1
ATOM 855 N N . PRO A 1 106 ? 7.630 -1.705 -17.034 1.00 84.12 106 PRO A N 1
ATOM 856 C CA . PRO A 1 106 ? 8.677 -1.257 -16.111 1.00 84.12 106 PRO A CA 1
ATOM 857 C C . PRO A 1 106 ? 8.204 -0.151 -15.149 1.00 84.12 106 PRO A C 1
ATOM 859 O O . PRO A 1 106 ? 8.828 0.072 -14.115 1.00 84.12 106 PRO A O 1
ATOM 862 N N . ASN A 1 107 ? 7.092 0.528 -15.457 1.00 87.50 107 ASN A N 1
ATOM 863 C CA . ASN A 1 107 ? 6.592 1.690 -14.712 1.00 87.50 107 ASN A CA 1
ATOM 864 C C . ASN A 1 107 ? 5.463 1.350 -13.721 1.00 87.50 107 ASN A C 1
ATOM 866 O O . ASN A 1 107 ? 4.784 2.251 -13.224 1.00 87.50 107 ASN A O 1
ATOM 870 N N . TRP A 1 108 ? 5.252 0.067 -13.421 1.00 91.12 108 TRP A N 1
ATOM 871 C CA . TRP A 1 108 ? 4.190 -0.406 -12.526 1.00 91.12 108 TRP A CA 1
ATOM 872 C C . TRP A 1 108 ? 4.229 0.239 -11.126 1.00 91.12 108 TRP A C 1
ATOM 874 O O . TRP A 1 108 ? 3.181 0.541 -10.563 1.00 91.12 108 TRP A O 1
ATOM 884 N N . VAL A 1 109 ? 5.422 0.527 -10.585 1.00 92.00 109 VAL A N 1
ATOM 885 C CA . VAL A 1 109 ? 5.572 1.199 -9.276 1.00 92.00 109 VAL A CA 1
ATOM 886 C C . VAL A 1 109 ? 5.018 2.622 -9.327 1.00 92.00 109 VAL A C 1
ATOM 888 O O . VAL A 1 109 ? 4.306 3.055 -8.423 1.00 92.00 109 VAL A O 1
ATOM 891 N N . THR A 1 110 ? 5.323 3.358 -10.398 1.00 89.44 110 THR A N 1
ATOM 892 C CA . THR A 1 110 ? 4.812 4.718 -10.605 1.00 89.44 110 THR A CA 1
ATOM 893 C C . THR A 1 110 ? 3.295 4.712 -10.731 1.00 89.44 110 THR A C 1
ATOM 895 O O . THR A 1 110 ? 2.631 5.575 -10.157 1.00 89.44 110 THR A O 1
ATOM 898 N N . TYR A 1 111 ? 2.751 3.727 -11.447 1.00 90.38 111 TYR A N 1
ATOM 899 C CA . TYR A 1 111 ? 1.312 3.527 -11.547 1.00 90.38 111 TYR A CA 1
ATOM 900 C C . TYR A 1 111 ? 0.672 3.310 -10.166 1.00 90.38 111 TYR A C 1
ATOM 902 O O . TYR A 1 111 ? -0.244 4.050 -9.812 1.00 90.38 111 TYR A O 1
ATOM 910 N N . ASP A 1 112 ? 1.199 2.380 -9.359 1.00 92.81 112 ASP A N 1
ATOM 911 C CA . ASP A 1 112 ? 0.702 2.109 -8.002 1.00 92.81 112 ASP A CA 1
ATOM 912 C C . ASP A 1 112 ? 0.687 3.371 -7.128 1.00 92.81 112 ASP A C 1
ATOM 914 O O . ASP A 1 112 ? -0.314 3.689 -6.481 1.00 92.81 112 ASP A O 1
ATOM 918 N N . ILE A 1 113 ? 1.795 4.119 -7.125 1.00 92.38 113 ILE A N 1
ATOM 919 C CA . ILE A 1 113 ? 1.919 5.350 -6.339 1.00 92.38 113 ILE A CA 1
ATOM 920 C C . ILE A 1 113 ? 0.851 6.359 -6.761 1.00 92.38 113 ILE A C 1
ATOM 922 O O . ILE A 1 113 ? 0.126 6.869 -5.904 1.00 92.38 113 ILE A O 1
ATOM 926 N N . LYS A 1 114 ? 0.725 6.627 -8.066 1.00 90.38 114 LYS A N 1
ATOM 927 C CA . LYS A 1 114 ? -0.236 7.606 -8.587 1.00 90.38 114 LYS A CA 1
ATOM 928 C C . LYS A 1 114 ? -1.679 7.189 -8.304 1.00 90.38 114 LYS A C 1
ATOM 930 O O . LYS A 1 114 ? -2.462 8.020 -7.849 1.00 90.38 114 LYS A O 1
ATOM 935 N N . PHE A 1 115 ? -2.021 5.915 -8.500 1.00 90.88 115 PHE A N 1
ATOM 936 C CA . PHE A 1 115 ? -3.359 5.405 -8.204 1.00 90.88 115 PHE A CA 1
ATOM 937 C C . PHE A 1 115 ? -3.712 5.582 -6.723 1.00 90.88 115 PHE A C 1
ATOM 939 O O . PHE A 1 115 ? -4.747 6.163 -6.397 1.00 90.88 115 PHE A O 1
ATOM 946 N N . ARG A 1 116 ? -2.834 5.158 -5.803 1.00 92.69 116 ARG A N 1
ATOM 947 C CA . ARG A 1 116 ? -3.098 5.280 -4.359 1.00 92.69 116 ARG A CA 1
ATOM 948 C C . ARG A 1 116 ? -3.137 6.734 -3.889 1.00 92.69 116 ARG A C 1
ATOM 950 O O . ARG A 1 116 ? -3.901 7.051 -2.980 1.00 92.69 116 ARG A O 1
ATOM 957 N N . GLN A 1 117 ? -2.354 7.628 -4.496 1.00 91.38 117 GLN A N 1
ATOM 958 C CA . GLN A 1 117 ? -2.446 9.071 -4.242 1.00 91.38 117 GLN A CA 1
ATOM 959 C C . GLN A 1 117 ? -3.783 9.651 -4.706 1.00 91.38 117 GLN A C 1
ATOM 961 O O . GLN A 1 117 ? -4.355 10.486 -4.005 1.00 91.38 117 GLN A O 1
ATOM 966 N N . LEU A 1 118 ? -4.278 9.217 -5.867 1.00 88.88 118 LEU A N 1
ATOM 967 C CA . LEU A 1 118 ? -5.560 9.658 -6.402 1.00 88.88 118 LEU A CA 1
ATOM 968 C C . LEU A 1 118 ? -6.726 9.131 -5.556 1.00 88.88 118 LEU A C 1
ATOM 970 O O . LEU A 1 118 ? -7.590 9.913 -5.171 1.00 88.88 118 LEU A O 1
ATOM 974 N N . LYS A 1 119 ? -6.701 7.849 -5.164 1.00 89.62 119 LYS A N 1
ATOM 975 C CA . LYS A 1 119 ? -7.693 7.246 -4.255 1.00 89.62 119 LYS A CA 1
ATOM 976 C C . LYS A 1 119 ? -7.728 7.912 -2.869 1.00 89.62 119 LYS A C 1
ATOM 978 O O . LYS A 1 119 ? -8.763 7.920 -2.215 1.00 89.62 119 LYS A O 1
ATOM 983 N N . ALA A 1 120 ? -6.622 8.492 -2.406 1.00 90.62 120 ALA A N 1
ATOM 984 C CA . ALA A 1 120 ? -6.619 9.261 -1.159 1.00 90.62 120 ALA A CA 1
ATOM 985 C C . ALA A 1 120 ? -7.303 10.637 -1.291 1.00 90.62 120 ALA A C 1
ATOM 987 O O . ALA A 1 120 ? -7.696 11.231 -0.291 1.00 90.62 120 ALA A O 1
ATOM 988 N N . GLN A 1 121 ? -7.426 11.160 -2.513 1.00 88.44 121 GLN A N 1
ATOM 989 C CA . GLN A 1 121 ? -8.042 12.460 -2.807 1.00 88.44 121 GLN A CA 1
ATOM 990 C C . GLN A 1 121 ? -9.483 12.329 -3.310 1.00 88.44 121 GLN A C 1
ATOM 992 O O . GLN A 1 121 ? -10.267 13.267 -3.186 1.00 88.44 121 GLN A O 1
ATOM 997 N N . GLN A 1 122 ? -9.824 11.185 -3.901 1.00 84.69 122 GLN A N 1
ATOM 998 C CA . GLN A 1 122 ? -11.100 10.921 -4.554 1.00 84.69 122 GLN A CA 1
ATOM 999 C C . GLN A 1 122 ? -11.654 9.568 -4.095 1.00 84.69 122 GLN A C 1
ATOM 1001 O O . GLN A 1 122 ? -10.872 8.644 -3.883 1.00 84.69 122 GLN A O 1
ATOM 1006 N N . PRO A 1 123 ? -12.983 9.404 -3.975 1.00 80.81 123 PRO A N 1
ATOM 1007 C CA . PRO A 1 123 ? -13.604 8.149 -3.556 1.00 80.81 123 PRO A CA 1
ATOM 1008 C C . PRO A 1 123 ? -13.576 7.107 -4.690 1.00 80.81 123 PRO A C 1
ATOM 1010 O O . PRO A 1 123 ? -14.609 6.752 -5.242 1.00 80.81 123 PRO A O 1
ATOM 1013 N N . LEU A 1 124 ? -12.378 6.660 -5.070 1.00 83.88 124 LEU A N 1
ATOM 1014 C CA . LEU A 1 124 ? -12.165 5.612 -6.066 1.00 83.88 124 LEU A CA 1
ATOM 1015 C C . LEU A 1 124 ? -12.211 4.232 -5.412 1.00 83.88 124 LEU A C 1
ATOM 1017 O O . LEU A 1 124 ? -11.650 4.035 -4.328 1.00 83.88 124 LEU A O 1
ATOM 1021 N N . ASP A 1 125 ? -12.793 3.259 -6.104 1.00 85.25 125 ASP A N 1
ATOM 1022 C CA . ASP A 1 125 ? -12.796 1.861 -5.672 1.00 85.25 125 ASP A CA 1
ATOM 1023 C C . ASP A 1 125 ? -11.473 1.173 -6.032 1.00 85.25 125 ASP A C 1
ATOM 1025 O O . ASP A 1 125 ? -10.831 1.502 -7.031 1.00 85.25 125 ASP A O 1
ATOM 1029 N N . TRP A 1 126 ? -11.039 0.209 -5.210 1.00 86.44 126 TRP A N 1
ATOM 1030 C CA . TRP A 1 126 ? -9.803 -0.540 -5.491 1.00 86.44 126 TRP A CA 1
ATOM 1031 C C . TRP A 1 126 ? -9.931 -1.430 -6.737 1.00 86.44 126 TRP A C 1
ATOM 1033 O O . TRP A 1 126 ? -8.930 -1.667 -7.404 1.00 86.44 126 TRP A O 1
ATOM 1043 N N . GLY A 1 127 ? -11.148 -1.898 -7.048 1.00 73.12 127 GLY A N 1
ATOM 1044 C CA . GLY A 1 127 ? -11.450 -2.854 -8.120 1.00 73.12 127 GLY A CA 1
ATOM 1045 C C . GLY A 1 127 ? -11.707 -2.229 -9.494 1.00 73.12 127 GLY A C 1
ATOM 1046 O O . GLY A 1 127 ? -11.732 -2.937 -10.495 1.00 73.12 127 GLY A O 1
ATOM 1047 N N . THR A 1 128 ? -11.831 -0.902 -9.577 1.00 69.19 128 THR A N 1
ATOM 1048 C CA . THR A 1 128 ? -11.929 -0.167 -10.847 1.00 69.19 128 THR A CA 1
ATOM 1049 C C . THR A 1 128 ? -10.768 0.808 -11.068 1.00 69.19 128 THR A C 1
ATOM 1051 O O . THR A 1 128 ? -11.014 1.986 -11.340 1.00 69.19 128 THR A O 1
ATOM 1054 N N . PRO A 1 129 ? -9.490 0.388 -11.017 1.00 60.88 129 PRO A N 1
ATOM 1055 C CA . PRO A 1 129 ? -8.438 1.145 -11.675 1.00 60.88 129 PRO A CA 1
ATOM 1056 C C . PRO A 1 129 ? -8.725 0.995 -13.166 1.00 60.88 129 PRO A C 1
ATOM 1058 O O . PRO A 1 129 ? -8.387 -0.018 -13.778 1.00 60.88 129 PRO A O 1
ATOM 1061 N N . SER A 1 130 ? -9.501 1.912 -13.740 1.00 53.25 130 SER A N 1
ATOM 1062 C CA . SER A 1 130 ? -10.011 1.688 -15.080 1.00 53.25 130 SER A CA 1
ATOM 1063 C C . SER A 1 130 ? -8.814 1.539 -16.024 1.00 53.25 130 SER A C 1
ATOM 1065 O O . SER A 1 130 ? -7.876 2.337 -16.020 1.00 53.25 130 SER A O 1
ATOM 1067 N N . HIS A 1 131 ? -8.825 0.494 -16.851 1.00 49.59 131 HIS A N 1
ATOM 1068 C CA . HIS A 1 131 ? -7.791 0.239 -17.861 1.00 49.59 131 HIS A CA 1
ATOM 1069 C C . HIS A 1 131 ? -7.625 1.433 -18.839 1.00 49.59 131 HIS A C 1
ATOM 1071 O O . HIS A 1 131 ? -6.664 1.491 -19.608 1.00 49.59 131 HIS A O 1
ATOM 1077 N N . ARG A 1 132 ? -8.564 2.398 -18.795 1.00 46.88 132 ARG A N 1
ATOM 1078 C CA . ARG A 1 132 ? -8.574 3.675 -19.521 1.00 46.88 132 ARG A CA 1
ATOM 1079 C C . ARG A 1 132 ? -7.763 4.789 -18.844 1.00 46.88 132 ARG A C 1
ATOM 1081 O O . ARG A 1 132 ? -7.377 5.719 -19.542 1.00 46.88 132 ARG A O 1
ATOM 1088 N N . ASP A 1 133 ? -7.456 4.684 -17.551 1.00 51.41 133 ASP A N 1
ATOM 1089 C CA . ASP A 1 133 ? -6.646 5.665 -16.806 1.00 51.41 133 ASP A CA 1
ATOM 1090 C C . ASP A 1 133 ? -5.144 5.334 -16.832 1.00 51.41 133 ASP A C 1
ATOM 1092 O O . ASP A 1 133 ? -4.303 6.188 -16.545 1.00 51.41 133 ASP A O 1
ATOM 1096 N N . ILE A 1 134 ? -4.784 4.105 -17.225 1.00 54.28 134 ILE A N 1
ATOM 1097 C CA . ILE A 1 134 ? -3.393 3.640 -17.352 1.00 54.28 134 ILE A CA 1
ATOM 1098 C C . ILE A 1 134 ? -2.558 4.559 -18.273 1.00 54.28 134 ILE A C 1
ATOM 1100 O O . ILE A 1 134 ? -1.451 4.924 -17.877 1.00 54.28 134 ILE A O 1
ATOM 1104 N N . PRO A 1 135 ? -3.049 5.028 -19.441 1.00 51.78 135 PRO A N 1
ATOM 1105 C CA . PRO A 1 135 ? -2.301 5.971 -20.273 1.00 51.78 135 PRO A CA 1
ATOM 1106 C C . PRO A 1 135 ? -2.143 7.350 -19.617 1.00 51.78 135 PRO A C 1
ATOM 1108 O O . PRO A 1 135 ? -1.074 7.945 -19.708 1.00 51.78 135 PRO A O 1
ATOM 1111 N N . VAL A 1 136 ? -3.165 7.852 -18.913 1.00 52.72 136 VAL A N 1
ATOM 1112 C CA . VAL A 1 136 ? -3.147 9.186 -18.280 1.00 52.72 136 VAL A CA 1
ATOM 1113 C C . VAL A 1 136 ? -2.189 9.221 -17.085 1.00 52.72 136 VAL A C 1
ATOM 1115 O O . VAL A 1 136 ? -1.497 10.212 -16.872 1.00 52.72 136 VAL A O 1
ATOM 1118 N N . LEU A 1 137 ? -2.077 8.121 -16.336 1.00 52.31 137 LEU A N 1
ATOM 1119 C CA . LEU A 1 137 ? -1.150 8.015 -15.206 1.00 52.31 137 LEU A CA 1
ATOM 1120 C C . LEU A 1 137 ? 0.283 7.641 -15.623 1.00 52.31 137 LEU A C 1
ATOM 1122 O O . LEU A 1 137 ? 1.214 7.877 -14.853 1.00 52.31 137 LEU A O 1
ATOM 1126 N N . LEU A 1 138 ? 0.497 7.102 -16.824 1.00 52.12 138 LEU A N 1
ATOM 1127 C CA . LEU A 1 138 ? 1.830 6.762 -17.347 1.00 52.12 138 LEU A CA 1
ATOM 1128 C C . LEU A 1 138 ? 2.410 7.803 -18.318 1.00 52.12 138 LEU A C 1
ATOM 1130 O O . LEU A 1 138 ? 3.571 7.678 -18.702 1.00 52.12 138 LEU A O 1
ATOM 1134 N N . SER A 1 139 ? 1.644 8.829 -18.689 1.00 47.22 139 SER A N 1
ATOM 1135 C CA . SER A 1 139 ? 2.139 9.954 -19.490 1.00 47.22 139 SER A CA 1
ATOM 1136 C C . SER A 1 139 ? 2.906 10.943 -18.604 1.00 47.22 139 SER A C 1
ATOM 1138 O O . SER A 1 139 ? 2.454 11.262 -17.499 1.00 47.22 139 SER A O 1
ATOM 1140 N N . ASN A 1 140 ? 4.084 11.366 -19.073 1.00 43.28 140 ASN A N 1
ATOM 1141 C CA . ASN A 1 140 ? 4.912 12.413 -18.461 1.00 43.28 140 ASN A CA 1
ATOM 1142 C C . ASN A 1 140 ? 4.258 13.790 -18.568 1.00 43.28 140 ASN A C 1
ATOM 1144 O O . ASN A 1 140 ? 3.713 14.082 -19.656 1.00 43.28 140 ASN A O 1
#

Organism: Dreissena polymorpha (NCBI:txid45954)